Protein AF-A0A3M4UDU0-F1 (afdb_monomer_lite)

InterPro domains:
  IPR036866 Ribonuclease Z/Hydroxyacylglutathione hydrolase-like [G3DSA:3.60.15.10] (1-93)

Foldseek 3Di:
DVVVVPDDDDDDQPAWDDDPQKIKGKFAFFLDDPVLCVDVVSVVVRDGWIKIWIDHPPDFIETERTNHDDDPRVVVCCVVRVGPYYHDPPDDD

Sequence (93 aa):
MIRSQGFKNVRVLTDEAEFGGVKITKTGGQHGTDEMYAVPALAKPLGEAMGVVFQAPGYKTLYLAGDTVWRKEVDQTIEKYHPEVIVLNAGKQ

Radius of gyration: 15.09 Å; chains: 1; bounding box: 33×33×37 Å

pLDDT: mean 96.34, std 6.03, range [52.28, 98.94]

Structure (mmCIF, N/CA/C/O backbone):
data_AF-A0A3M4UDU0-F1
#
_entry.id   AF-A0A3M4UDU0-F1
#
loop_
_atom_site.group_PDB
_atom_site.id
_atom_site.type_symbol
_atom_site.label_atom_id
_atom_site.label_alt_id
_atom_site.label_comp_id
_atom_site.label_asym_id
_atom_site.label_entity_id
_atom_site.label_seq_id
_atom_site.pdbx_PDB_ins_code
_atom_site.Cartn_x
_atom_site.Cartn_y
_atom_site.Cartn_z
_atom_site.occupancy
_atom_site.B_iso_or_equiv
_atom_site.auth_seq_id
_atom_site.auth_comp_id
_atom_site.auth_asym_id
_atom_site.auth_atom_id
_atom_site.pdbx_PDB_model_num
ATOM 1 N N . MET A 1 1 ? -3.302 13.873 -13.177 1.00 80.94 1 MET A N 1
ATOM 2 C CA . MET A 1 1 ? -4.140 13.014 -14.042 1.00 80.94 1 MET A CA 1
ATOM 3 C C . MET A 1 1 ? -5.575 12.856 -13.528 1.00 80.94 1 MET A C 1
ATOM 5 O O . MET A 1 1 ? -6.480 13.167 -14.279 1.00 80.94 1 MET A O 1
ATOM 9 N N . ILE A 1 2 ? -5.829 12.460 -12.272 1.00 96.00 2 ILE A N 1
ATOM 10 C CA . ILE A 1 2 ? -7.220 12.248 -11.799 1.00 96.00 2 ILE A CA 1
ATOM 11 C C . ILE A 1 2 ? -8.046 13.548 -11.702 1.00 96.00 2 ILE A C 1
ATOM 13 O O . ILE A 1 2 ? -9.151 13.620 -12.223 1.00 96.00 2 ILE A O 1
ATOM 17 N N . ARG A 1 3 ? -7.514 14.628 -11.109 1.00 96.38 3 ARG A N 1
ATOM 18 C CA . ARG A 1 3 ? -8.258 15.906 -10.979 1.00 96.38 3 ARG A CA 1
ATOM 19 C C . ARG A 1 3 ? -8.650 16.532 -12.323 1.00 96.38 3 ARG A C 1
ATOM 21 O O . ARG A 1 3 ? -9.731 17.096 -12.443 1.00 96.38 3 ARG A O 1
ATOM 28 N N . SER A 1 4 ? -7.796 16.412 -13.341 1.00 97.19 4 SER A N 1
ATOM 29 C CA . SER A 1 4 ? -8.061 16.953 -14.682 1.00 97.19 4 SER A CA 1
ATOM 30 C C . SER A 1 4 ? -9.185 16.219 -15.419 1.00 97.19 4 SER A C 1
ATOM 32 O O . SER A 1 4 ? -9.674 16.727 -16.417 1.00 97.19 4 SER A O 1
ATOM 34 N N . GLN A 1 5 ? -9.614 15.053 -14.928 1.00 97.62 5 GLN A N 1
ATOM 35 C CA . GLN A 1 5 ? -10.743 14.290 -15.471 1.00 97.62 5 GLN A CA 1
ATOM 36 C C . GLN A 1 5 ? -12.093 14.681 -14.832 1.00 97.62 5 GLN A C 1
ATOM 38 O O . GLN A 1 5 ? -13.094 14.013 -15.060 1.00 97.62 5 GLN A O 1
ATOM 43 N N . GLY A 1 6 ? -12.146 15.747 -14.020 1.00 97.69 6 GLY A N 1
ATOM 44 C C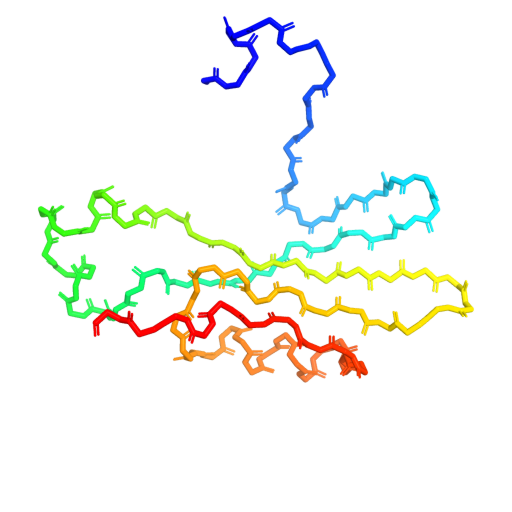A . GLY A 1 6 ? -13.388 16.277 -13.435 1.00 97.69 6 GLY A CA 1
ATOM 45 C C . GLY A 1 6 ? -13.676 15.841 -11.992 1.00 97.69 6 GLY A C 1
ATOM 46 O O . GLY A 1 6 ? -14.625 16.341 -11.383 1.00 97.69 6 GLY A O 1
ATOM 47 N N . PHE A 1 7 ? -12.848 14.971 -11.402 1.00 98.06 7 PHE A N 1
ATOM 48 C CA . PHE A 1 7 ? -12.962 14.586 -9.992 1.00 98.06 7 PHE A CA 1
ATOM 49 C C . PHE A 1 7 ? -12.629 15.763 -9.068 1.00 98.06 7 PHE A C 1
ATOM 51 O O . PHE A 1 7 ? -11.503 16.268 -9.052 1.00 98.06 7 PHE A O 1
ATOM 58 N N . LYS A 1 8 ? -13.607 16.175 -8.255 1.00 96.56 8 LYS A N 1
ATOM 59 C CA . LYS A 1 8 ? -13.490 17.358 -7.384 1.00 96.56 8 LYS A CA 1
ATOM 60 C C . LYS A 1 8 ? -12.917 17.045 -5.999 1.00 96.56 8 LYS A C 1
ATOM 62 O O . LYS A 1 8 ? -12.160 17.844 -5.457 1.00 96.56 8 LYS A O 1
ATOM 67 N N . ASN A 1 9 ? -13.225 15.874 -5.442 1.00 95.81 9 ASN A N 1
ATOM 68 C CA . ASN A 1 9 ? -12.764 15.453 -4.117 1.00 95.81 9 ASN A CA 1
ATOM 69 C C . ASN A 1 9 ? -11.721 14.336 -4.240 1.00 95.81 9 ASN A C 1
ATOM 71 O O . ASN A 1 9 ? -12.023 13.160 -4.080 1.00 95.81 9 ASN A O 1
ATOM 75 N N . VAL A 1 10 ? -10.492 14.722 -4.582 1.00 96.06 10 VAL A N 1
ATOM 76 C CA . VAL A 1 10 ? -9.339 13.815 -4.654 1.00 96.06 10 VAL A CA 1
ATOM 77 C C . VAL A 1 10 ? -8.435 14.101 -3.464 1.00 96.06 10 VAL A C 1
ATOM 79 O O . VAL A 1 10 ? -8.146 15.266 -3.179 1.00 96.06 10 VAL A O 1
ATOM 82 N N . ARG A 1 11 ? -7.963 13.054 -2.791 1.00 95.06 11 ARG A N 1
ATOM 83 C CA . ARG A 1 11 ? -7.002 13.145 -1.688 1.00 95.06 11 ARG A CA 1
ATOM 84 C C . ARG A 1 11 ? -5.847 12.200 -1.985 1.00 95.06 11 ARG A C 1
ATOM 86 O O . ARG A 1 11 ? -6.077 11.080 -2.427 1.00 95.06 11 ARG A O 1
ATOM 93 N N . VAL A 1 12 ? -4.624 12.679 -1.799 1.00 95.25 12 VAL A N 1
ATOM 94 C CA . VAL A 1 12 ? -3.431 11.837 -1.923 1.00 95.25 12 VAL A CA 1
ATOM 95 C C . VAL A 1 12 ? -3.247 11.129 -0.590 1.00 95.25 12 VAL A C 1
ATOM 97 O O . VAL A 1 12 ? -3.213 11.790 0.444 1.00 95.25 12 VAL A O 1
ATOM 100 N N . LEU A 1 13 ? -3.147 9.804 -0.616 1.00 96.75 13 LEU A N 1
ATOM 101 C CA . LEU A 1 13 ? -2.752 9.023 0.549 1.00 96.75 13 LEU A CA 1
ATOM 102 C C . LEU A 1 13 ? -1.220 9.050 0.636 1.00 96.75 13 LEU A C 1
ATOM 104 O O . LEU A 1 13 ? -0.553 8.377 -0.151 1.00 96.75 13 LEU A O 1
ATOM 108 N N . THR A 1 14 ? -0.666 9.873 1.530 1.00 93.88 14 THR A N 1
ATOM 109 C CA . THR A 1 14 ? 0.789 9.949 1.744 1.00 93.88 14 THR A CA 1
ATOM 110 C C . THR A 1 14 ? 1.255 8.820 2.655 1.00 93.88 14 THR A C 1
ATOM 112 O O . THR A 1 14 ? 2.009 7.968 2.200 1.00 93.88 14 THR A O 1
ATOM 115 N N . ASP A 1 15 ? 0.712 8.760 3.872 1.00 95.62 15 ASP A N 1
ATOM 116 C CA . ASP A 1 15 ? 1.024 7.737 4.877 1.00 95.62 15 ASP A CA 1
ATOM 117 C C . ASP A 1 15 ? -0.266 7.115 5.412 1.00 95.62 15 ASP A C 1
ATOM 119 O O . ASP A 1 15 ? -0.507 5.917 5.277 1.00 95.62 15 ASP A O 1
ATOM 123 N N . GLU A 1 16 ? -1.149 7.949 5.958 1.00 97.25 16 GLU A N 1
ATOM 124 C CA . GLU A 1 16 ? -2.438 7.535 6.493 1.00 97.25 16 GLU A CA 1
ATOM 125 C C . GLU A 1 16 ? -3.548 8.531 6.157 1.00 97.25 16 GLU A C 1
ATOM 127 O O . GLU A 1 16 ? -3.310 9.708 5.882 1.00 97.25 16 GLU A O 1
ATOM 132 N N . ALA A 1 17 ? -4.780 8.038 6.164 1.00 97.88 17 ALA A N 1
ATOM 133 C CA . ALA A 1 17 ? -5.987 8.832 6.044 1.00 97.88 17 ALA A CA 1
ATOM 134 C C . ALA A 1 17 ? -7.104 8.212 6.886 1.00 97.88 17 ALA A C 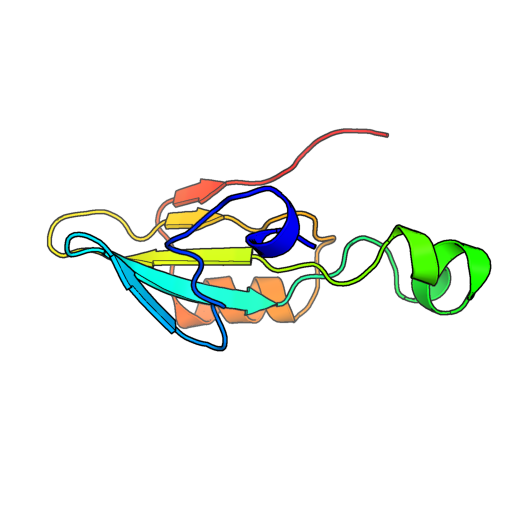1
ATOM 136 O O . ALA A 1 17 ? -7.076 7.028 7.220 1.00 97.88 17 ALA A O 1
ATOM 137 N N . GLU A 1 18 ? -8.115 9.016 7.182 1.00 97.56 18 GLU A N 1
ATOM 138 C CA . GLU A 1 18 ? -9.387 8.554 7.722 1.00 97.56 18 GLU A CA 1
ATOM 139 C C . GLU A 1 18 ? -10.482 8.783 6.675 1.00 97.56 18 GLU A C 1
ATOM 141 O O . GLU A 1 18 ? -10.492 9.801 5.966 1.00 97.56 18 GLU A O 1
ATOM 146 N N . PHE A 1 19 ? -11.376 7.803 6.546 1.00 97.06 19 PHE A N 1
ATOM 147 C CA . PHE A 1 19 ? -12.563 7.917 5.713 1.00 97.06 19 PHE A CA 1
ATOM 148 C C . PHE A 1 19 ? -13.733 7.113 6.292 1.00 97.06 19 PHE A C 1
ATOM 150 O O . PHE A 1 19 ? -13.725 5.883 6.270 1.00 97.06 19 PHE A O 1
ATOM 157 N N . GLY A 1 20 ? -14.764 7.807 6.777 1.00 96.19 20 GLY A N 1
ATOM 158 C CA . GLY A 1 20 ? -15.997 7.176 7.259 1.00 96.19 20 GLY A CA 1
ATOM 159 C C . GLY A 1 20 ? -15.811 6.299 8.503 1.00 96.19 20 GLY A C 1
ATOM 160 O O . GLY A 1 20 ? -16.481 5.280 8.632 1.00 96.19 20 GLY A O 1
ATOM 161 N N . GLY A 1 21 ? -14.890 6.662 9.395 1.00 97.62 21 GLY A N 1
ATOM 162 C CA . GLY A 1 21 ? -14.519 5.898 10.587 1.00 97.62 21 GLY A CA 1
ATOM 163 C C . GLY A 1 21 ? -13.479 4.802 10.337 1.00 97.62 21 GLY A C 1
ATOM 164 O O . GLY A 1 21 ? -13.151 4.061 11.264 1.00 97.62 21 GLY A O 1
ATOM 165 N N . VAL A 1 22 ? -12.951 4.691 9.114 1.00 98.44 22 VAL A N 1
ATOM 166 C CA . VAL A 1 22 ? -11.928 3.705 8.745 1.00 98.44 22 VAL A CA 1
ATOM 167 C C . VAL A 1 22 ? -10.575 4.392 8.627 1.00 98.44 22 VAL A C 1
ATOM 169 O O . VAL A 1 22 ? -10.408 5.321 7.833 1.00 98.44 22 VAL A O 1
ATOM 172 N N . LYS A 1 23 ? -9.592 3.910 9.389 1.00 98.62 23 LYS A N 1
ATOM 173 C CA . LYS A 1 23 ? -8.189 4.268 9.199 1.00 98.62 23 LYS A CA 1
ATOM 174 C C . LYS A 1 23 ? -7.640 3.490 8.007 1.00 98.62 23 LYS A C 1
ATOM 176 O O . LYS A 1 23 ? -7.741 2.266 7.955 1.00 98.62 23 LYS A O 1
ATOM 181 N N . ILE A 1 24 ? -7.055 4.218 7.067 1.00 98.75 24 ILE A N 1
ATOM 182 C CA . ILE A 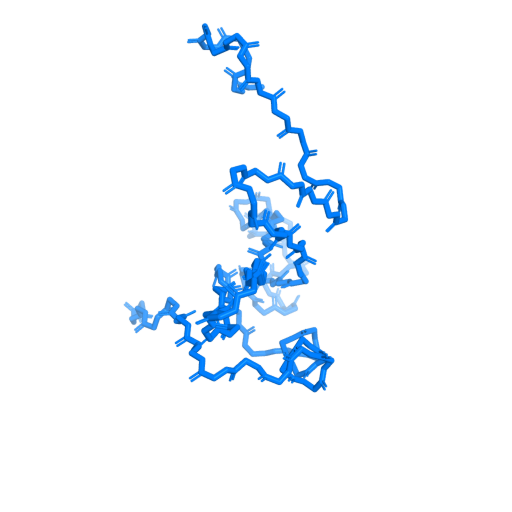1 24 ? -6.460 3.714 5.834 1.00 98.75 24 ILE A CA 1
ATOM 183 C C . ILE A 1 24 ? -4.971 4.038 5.896 1.00 98.75 24 ILE A C 1
ATOM 185 O O . ILE A 1 24 ? -4.608 5.208 6.000 1.00 98.75 24 ILE A O 1
ATOM 189 N N . THR A 1 25 ? -4.103 3.034 5.837 1.00 98.75 25 THR A N 1
ATOM 190 C CA . THR A 1 25 ? -2.648 3.226 5.884 1.00 98.75 25 THR A CA 1
ATOM 191 C C . THR A 1 25 ? -1.995 2.681 4.625 1.00 98.75 25 THR A C 1
ATOM 193 O O . THR A 1 25 ? -2.209 1.524 4.268 1.00 98.75 25 THR A O 1
ATOM 196 N N . LYS A 1 26 ? -1.199 3.517 3.953 1.00 98.56 26 LYS A N 1
ATOM 197 C CA . LYS A 1 26 ? -0.386 3.125 2.802 1.00 98.56 26 LYS A CA 1
ATOM 198 C C . LYS A 1 26 ? 0.696 2.151 3.246 1.00 98.56 26 LYS A C 1
ATOM 200 O O . LYS A 1 26 ? 1.330 2.346 4.283 1.00 98.56 26 LYS A O 1
ATOM 205 N N . THR A 1 27 ? 0.940 1.134 2.434 1.00 98.44 27 THR A N 1
ATOM 206 C CA . THR A 1 27 ? 2.051 0.201 2.624 1.00 98.44 27 THR A CA 1
ATOM 207 C C . THR A 1 27 ? 2.916 0.155 1.379 1.00 98.44 27 THR A C 1
ATOM 209 O O . THR A 1 27 ? 2.508 0.594 0.301 1.00 98.44 27 THR A O 1
ATOM 212 N N . GLY A 1 28 ? 4.115 -0.393 1.527 1.00 96.81 28 GLY A N 1
ATOM 213 C CA . GLY A 1 28 ? 4.994 -0.646 0.397 1.00 96.81 28 GLY A CA 1
ATOM 214 C C . GLY A 1 28 ? 4.448 -1.707 -0.567 1.00 96.81 28 GLY A C 1
ATOM 215 O O . GLY A 1 28 ? 3.455 -2.382 -0.276 1.00 96.81 28 GLY A O 1
ATOM 216 N N . GLY A 1 29 ? 5.103 -1.816 -1.719 1.00 96.19 29 GLY A N 1
ATOM 217 C CA . GLY A 1 29 ? 4.830 -2.766 -2.790 1.00 96.19 29 GLY A CA 1
ATOM 218 C C . GLY A 1 29 ? 5.739 -2.523 -4.000 1.00 96.19 29 GLY A C 1
ATOM 219 O O . GLY A 1 29 ? 6.235 -1.415 -4.200 1.00 96.19 29 GLY A O 1
ATOM 220 N N . GLN A 1 30 ? 5.975 -3.559 -4.805 1.00 97.31 30 GLN A N 1
ATOM 221 C CA . GLN A 1 30 ? 6.696 -3.444 -6.076 1.00 97.31 30 GLN A CA 1
ATOM 222 C C . GLN A 1 30 ? 6.080 -4.350 -7.132 1.00 97.31 30 GLN A C 1
ATOM 224 O O . GLN A 1 30 ? 6.034 -5.573 -6.970 1.00 97.31 30 GLN A O 1
ATOM 229 N N . HIS A 1 31 ? 5.657 -3.748 -8.240 1.00 96.38 31 HIS A N 1
ATOM 230 C CA . HIS A 1 31 ? 4.997 -4.444 -9.335 1.00 96.38 31 HIS A CA 1
ATOM 231 C C . HIS A 1 31 ? 6.022 -5.122 -10.256 1.00 96.38 31 HIS A C 1
ATOM 233 O O . HIS A 1 31 ? 6.141 -4.787 -11.424 1.00 96.38 31 HIS A O 1
ATOM 239 N N . GLY A 1 32 ? 6.829 -6.041 -9.727 1.00 95.31 32 GLY A N 1
ATOM 240 C CA . GLY A 1 32 ? 7.863 -6.748 -10.487 1.00 95.31 32 GLY A CA 1
ATOM 241 C C . GLY A 1 32 ? 9.125 -7.005 -9.675 1.00 95.31 32 GLY A C 1
ATOM 242 O O . GLY A 1 32 ? 9.251 -6.565 -8.532 1.00 95.31 32 GLY A O 1
ATOM 243 N N . THR A 1 33 ? 10.068 -7.736 -10.261 1.00 96.31 33 THR A N 1
ATOM 244 C CA . THR A 1 33 ? 11.344 -8.046 -9.604 1.00 96.31 33 THR A CA 1
ATOM 245 C C . THR A 1 33 ? 12.343 -6.899 -9.745 1.00 96.31 33 THR A C 1
ATOM 247 O O . THR A 1 33 ? 12.187 -6.024 -10.602 1.00 96.31 33 THR A O 1
ATOM 250 N N . ASP A 1 34 ? 13.396 -6.911 -8.932 1.00 97.12 34 ASP A N 1
ATOM 251 C CA . ASP A 1 34 ? 14.446 -5.890 -8.984 1.00 97.12 34 ASP A CA 1
ATOM 252 C C . ASP A 1 34 ? 15.152 -5.876 -10.353 1.00 97.12 34 ASP A C 1
ATOM 254 O O . ASP A 1 34 ? 15.488 -4.812 -10.872 1.00 97.12 34 ASP A O 1
ATOM 258 N N . GLU A 1 35 ? 15.289 -7.035 -11.006 1.00 98.00 35 GLU A N 1
ATOM 259 C CA . GLU A 1 35 ? 15.845 -7.150 -12.360 1.00 98.00 35 GLU A CA 1
ATOM 260 C C . GLU A 1 35 ? 14.960 -6.465 -13.406 1.00 98.00 35 GLU A C 1
ATOM 262 O O . GLU A 1 35 ? 15.470 -5.838 -14.336 1.00 98.00 35 GLU A O 1
ATOM 267 N N . MET A 1 36 ? 13.633 -6.545 -13.252 1.00 97.25 36 MET A N 1
ATOM 268 C CA . MET A 1 36 ? 12.707 -5.831 -14.133 1.00 97.25 36 MET A CA 1
ATOM 269 C C . MET A 1 36 ? 12.847 -4.316 -13.944 1.00 97.25 36 MET A C 1
ATOM 271 O O . MET A 1 36 ? 12.903 -3.581 -14.928 1.00 97.25 36 MET A O 1
ATOM 275 N N . TYR A 1 37 ? 12.971 -3.841 -12.700 1.00 97.50 37 TYR A N 1
ATOM 276 C CA . TYR A 1 37 ? 13.180 -2.415 -12.416 1.00 97.50 37 TYR A CA 1
ATOM 277 C C . TYR A 1 37 ? 14.570 -1.908 -12.835 1.00 97.50 37 TYR A C 1
ATOM 279 O O . TYR A 1 37 ? 14.721 -0.723 -13.135 1.00 97.50 37 TYR A O 1
ATOM 287 N N . ALA A 1 38 ? 15.571 -2.786 -12.938 1.00 98.19 38 ALA A N 1
ATOM 288 C CA . ALA A 1 38 ? 16.891 -2.439 -13.467 1.00 98.19 38 ALA A CA 1
ATOM 289 C C . ALA A 1 38 ? 16.879 -2.129 -14.979 1.00 98.19 38 ALA A C 1
ATOM 291 O O . ALA A 1 38 ? 17.805 -1.492 -15.483 1.00 98.19 38 ALA A O 1
ATOM 292 N N . VAL A 1 39 ? 15.836 -2.541 -15.712 1.00 98.31 39 VAL A N 1
ATOM 293 C CA . VAL A 1 39 ? 15.660 -2.252 -17.142 1.00 98.31 39 VAL A CA 1
ATOM 294 C C . VAL A 1 39 ? 14.703 -1.063 -17.312 1.00 98.31 39 VAL A C 1
ATOM 296 O O . VAL A 1 39 ? 13.498 -1.228 -17.123 1.00 98.31 39 VAL A O 1
ATOM 299 N N . PRO A 1 40 ? 15.157 0.130 -17.754 1.00 97.44 40 PRO A N 1
ATOM 300 C CA . PRO A 1 40 ? 14.306 1.329 -17.796 1.00 97.44 40 PRO A CA 1
ATOM 301 C C . PRO A 1 40 ? 13.029 1.182 -18.636 1.00 97.44 40 PRO A C 1
ATOM 303 O O . PRO A 1 40 ? 11.986 1.747 -18.305 1.00 97.44 40 PRO A O 1
ATOM 306 N N . ALA A 1 41 ? 13.102 0.405 -19.722 1.00 97.88 41 ALA A N 1
ATOM 307 C CA . ALA A 1 41 ? 11.958 0.124 -20.586 1.00 97.88 41 ALA A CA 1
ATOM 308 C C . ALA A 1 41 ? 10.869 -0.711 -19.887 1.00 97.88 41 ALA A C 1
ATOM 310 O O . ALA A 1 41 ? 9.697 -0.563 -20.225 1.00 97.88 41 ALA A O 1
ATOM 311 N N . LEU A 1 42 ? 11.248 -1.547 -18.914 1.00 97.31 42 LEU A N 1
ATOM 312 C CA . LEU A 1 42 ? 10.326 -2.318 -18.082 1.00 97.31 42 LEU A CA 1
ATOM 313 C C . LEU A 1 42 ? 9.902 -1.517 -16.845 1.00 97.31 42 LEU A C 1
ATOM 315 O O . LEU A 1 42 ? 8.719 -1.466 -16.543 1.00 97.31 42 LEU A O 1
ATOM 319 N N . ALA A 1 43 ? 10.815 -0.807 -16.180 1.00 97.38 43 ALA A N 1
ATOM 320 C CA . ALA A 1 43 ? 10.505 -0.038 -14.972 1.00 97.38 43 ALA A CA 1
ATOM 321 C C . ALA A 1 43 ? 9.421 1.036 -15.193 1.00 97.38 43 ALA A C 1
ATOM 323 O O . ALA A 1 43 ? 8.549 1.237 -14.348 1.00 97.38 43 ALA A O 1
ATOM 324 N N . LYS A 1 44 ? 9.447 1.716 -16.349 1.00 96.50 44 LYS A N 1
ATOM 325 C CA . LYS A 1 44 ? 8.501 2.796 -16.671 1.00 96.50 44 LYS A CA 1
ATOM 326 C C . LYS A 1 44 ? 7.026 2.352 -16.639 1.00 96.50 44 LYS A C 1
ATOM 328 O O . LYS A 1 44 ? 6.245 3.052 -15.998 1.00 96.50 44 LYS A O 1
ATOM 333 N N . PRO A 1 45 ? 6.607 1.274 -17.333 1.00 96.12 45 PRO A N 1
ATOM 334 C CA . PRO A 1 45 ? 5.227 0.796 -17.259 1.00 96.12 45 PRO A CA 1
ATOM 335 C C . PRO A 1 45 ? 4.864 0.114 -15.932 1.00 96.12 45 PRO A C 1
ATOM 337 O O . PRO A 1 45 ? 3.691 0.154 -15.577 1.00 96.12 45 PRO A O 1
ATOM 340 N N . LEU A 1 46 ? 5.817 -0.477 -15.198 1.00 96.50 46 LEU A N 1
ATOM 341 C CA . LEU A 1 46 ? 5.537 -1.086 -13.886 1.00 96.50 46 LEU A CA 1
ATOM 342 C C . LEU A 1 46 ? 5.213 -0.032 -12.818 1.00 96.50 46 LEU A C 1
ATOM 344 O O . LEU A 1 46 ? 4.339 -0.246 -11.983 1.00 96.50 46 LEU A O 1
ATOM 348 N N . GLY A 1 47 ? 5.880 1.125 -12.884 1.00 95.75 47 GLY A N 1
ATOM 349 C CA . GLY A 1 47 ? 5.557 2.294 -12.070 1.00 95.75 47 GLY A CA 1
ATOM 350 C C . GLY A 1 47 ? 5.729 2.079 -10.564 1.00 95.75 47 GLY A C 1
ATOM 351 O O . GLY A 1 47 ? 6.475 1.212 -10.112 1.00 95.75 47 GLY A O 1
ATOM 352 N N . GLU A 1 48 ? 5.054 2.915 -9.778 1.00 94.75 48 GLU A N 1
ATOM 353 C CA . GLU A 1 48 ? 4.966 2.756 -8.327 1.00 94.75 48 GLU A CA 1
ATOM 354 C C . GLU A 1 48 ? 3.723 1.941 -7.967 1.00 94.75 48 GLU A C 1
ATOM 356 O O . GLU A 1 48 ? 2.633 2.194 -8.486 1.00 94.75 48 GLU A O 1
ATOM 361 N N . ALA A 1 49 ? 3.877 1.012 -7.027 1.00 94.81 49 ALA A N 1
ATOM 362 C CA . ALA A 1 49 ? 2.784 0.237 -6.460 1.00 94.81 49 ALA A CA 1
ATOM 363 C C . ALA A 1 49 ? 2.722 0.437 -4.944 1.00 94.81 49 ALA A C 1
ATOM 365 O O . ALA A 1 49 ? 3.724 0.717 -4.289 1.00 94.81 49 ALA A O 1
ATOM 366 N N . MET A 1 50 ? 1.525 0.304 -4.381 1.00 97.56 50 MET A N 1
ATOM 367 C CA . MET A 1 50 ? 1.310 0.343 -2.938 1.00 97.56 50 MET A CA 1
ATOM 368 C C . MET A 1 50 ? 0.253 -0.679 -2.545 1.00 97.56 50 MET A C 1
ATOM 370 O O . MET A 1 50 ? -0.675 -0.949 -3.313 1.00 97.56 50 MET A O 1
ATOM 374 N N . GLY A 1 51 ? 0.371 -1.181 -1.323 1.00 98.31 51 GLY A N 1
ATOM 375 C CA . GLY A 1 51 ? -0.729 -1.831 -0.626 1.00 98.31 51 GLY A CA 1
ATOM 376 C C . GLY A 1 51 ? -1.438 -0.865 0.324 1.00 98.31 51 GLY A C 1
ATOM 377 O O . GLY A 1 51 ? -1.061 0.306 0.466 1.00 98.31 51 GLY A O 1
ATOM 378 N N . VAL A 1 52 ? -2.491 -1.357 0.972 1.00 98.75 52 VAL A N 1
ATOM 379 C CA . VAL A 1 52 ? -3.302 -0.589 1.917 1.00 98.75 52 VAL A CA 1
ATOM 380 C C . VAL A 1 52 ? -3.762 -1.473 3.072 1.00 98.75 52 VAL A C 1
ATOM 382 O O . VAL A 1 52 ? -4.320 -2.549 2.858 1.00 98.75 52 VAL A O 1
ATOM 385 N N . VAL A 1 53 ? -3.585 -0.990 4.299 1.00 98.88 53 VAL A N 1
ATOM 386 C CA . VAL A 1 53 ? -4.183 -1.577 5.503 1.00 98.88 53 VAL A CA 1
ATOM 387 C C . VAL A 1 53 ? -5.407 -0.767 5.915 1.00 98.88 53 VAL A C 1
ATOM 389 O O . VAL A 1 53 ? -5.361 0.464 5.955 1.00 98.88 53 VAL A O 1
ATOM 392 N N . PHE A 1 54 ? -6.492 -1.465 6.241 1.00 98.88 54 PHE A N 1
ATOM 393 C CA . PHE A 1 54 ? -7.750 -0.903 6.718 1.00 98.88 54 PHE A CA 1
ATOM 394 C C . PHE A 1 54 ? -7.999 -1.343 8.160 1.00 98.88 54 PHE A C 1
ATOM 396 O O . PHE A 1 54 ? -7.955 -2.538 8.464 1.00 98.88 54 PHE A O 1
ATOM 403 N N . GLN A 1 55 ? -8.287 -0.381 9.037 1.00 98.81 55 GLN A N 1
ATOM 404 C CA . GLN A 1 55 ? -8.589 -0.625 10.448 1.00 98.81 55 GLN A CA 1
ATOM 405 C C . GLN A 1 55 ? -9.814 0.182 10.877 1.00 98.81 55 GLN A C 1
ATOM 407 O O . GLN A 1 55 ? -9.911 1.377 10.595 1.00 98.81 55 GLN A O 1
ATOM 412 N N . ALA A 1 56 ? -10.735 -0.459 11.593 1.00 98.50 56 ALA A N 1
ATOM 413 C CA . ALA A 1 56 ? -11.893 0.195 12.193 1.00 98.50 56 ALA A CA 1
ATOM 414 C C . ALA A 1 56 ? -12.291 -0.517 13.500 1.00 98.50 56 ALA A C 1
ATOM 416 O O . ALA A 1 56 ? -12.149 -1.740 13.588 1.00 98.50 56 ALA A O 1
ATOM 417 N N . PRO A 1 57 ? -12.806 0.201 14.516 1.00 97.69 57 PRO A N 1
ATOM 418 C CA . PRO A 1 57 ? -13.238 -0.416 15.769 1.00 97.69 57 PRO A CA 1
ATOM 419 C C . PRO A 1 57 ? -14.315 -1.487 15.549 1.00 97.69 57 PRO A C 1
ATOM 421 O O . PRO A 1 57 ? -15.316 -1.235 14.885 1.00 97.69 57 PRO A O 1
ATOM 424 N N . GLY A 1 58 ? -14.125 -2.675 16.130 1.00 97.94 58 GLY A N 1
ATOM 425 C CA . GLY A 1 58 ? -15.077 -3.789 16.028 1.00 97.94 58 GLY A CA 1
ATOM 426 C C . GLY A 1 58 ? -14.994 -4.609 14.733 1.00 97.94 58 GLY A C 1
ATOM 427 O O . GLY A 1 58 ? -15.767 -5.551 14.575 1.00 97.94 58 GLY A O 1
ATOM 428 N N . TYR A 1 59 ? -14.057 -4.295 13.834 1.00 98.12 59 TYR A N 1
ATOM 429 C CA . TYR A 1 59 ? -13.822 -5.034 12.593 1.00 98.12 59 TYR A CA 1
ATOM 430 C C . TYR A 1 59 ? -12.425 -5.656 12.578 1.00 98.12 59 TYR A C 1
ATOM 432 O O . TYR A 1 59 ? -11.508 -5.175 13.240 1.00 98.12 59 TYR A O 1
ATOM 440 N N . LYS A 1 60 ? -12.267 -6.719 11.785 1.00 98.62 60 LYS A N 1
ATOM 441 C CA . LYS A 1 60 ? -10.958 -7.311 11.486 1.00 98.62 60 LYS A CA 1
ATOM 442 C C . LYS A 1 60 ? -10.081 -6.308 10.734 1.00 98.62 60 LYS A C 1
ATOM 444 O O . LYS A 1 60 ? -10.585 -5.587 9.869 1.00 98.62 60 LYS A O 1
ATOM 449 N N . THR A 1 61 ? -8.781 -6.318 11.004 1.00 98.88 61 THR A N 1
ATOM 450 C CA . THR A 1 61 ? -7.793 -5.604 10.192 1.00 98.88 61 THR A CA 1
ATOM 451 C C . THR A 1 61 ? -7.659 -6.304 8.842 1.00 98.88 61 THR A C 1
ATOM 453 O O . THR A 1 61 ? -7.408 -7.511 8.768 1.00 98.88 61 THR A O 1
ATOM 456 N N . LEU A 1 62 ? -7.833 -5.543 7.760 1.00 98.94 62 LEU A N 1
ATOM 457 C CA . LEU A 1 62 ? -7.677 -6.036 6.393 1.00 98.94 62 LEU A CA 1
ATOM 458 C C . LEU A 1 62 ? -6.418 -5.448 5.769 1.00 98.94 62 LEU A C 1
ATOM 460 O O . LEU A 1 62 ? -6.227 -4.234 5.787 1.00 98.94 62 LEU A O 1
ATOM 464 N N . TYR A 1 63 ? -5.604 -6.298 5.154 1.00 98.88 63 TYR A N 1
ATOM 465 C CA . TYR A 1 63 ? -4.482 -5.887 4.322 1.00 98.88 63 TYR A CA 1
ATOM 466 C C . TYR A 1 63 ? -4.751 -6.226 2.853 1.00 98.88 63 TYR A C 1
ATOM 468 O O . TYR A 1 63 ? -4.862 -7.392 2.480 1.00 98.88 63 TYR A O 1
ATOM 476 N N . LEU A 1 64 ? -4.848 -5.201 2.009 1.00 98.75 64 LEU A N 1
ATOM 477 C CA . LEU A 1 64 ? -4.793 -5.328 0.558 1.00 98.75 64 LEU A CA 1
ATOM 478 C C . LEU A 1 64 ? -3.336 -5.160 0.121 1.00 98.75 64 LEU A C 1
ATOM 480 O O . LEU A 1 64 ? -2.813 -4.048 0.173 1.00 98.75 64 LEU A O 1
ATOM 484 N N . ALA A 1 65 ? -2.690 -6.237 -0.326 1.00 98.38 65 ALA A N 1
ATOM 485 C CA . ALA A 1 65 ? -1.275 -6.190 -0.703 1.00 98.38 65 ALA A CA 1
ATOM 486 C C . ALA A 1 65 ? -1.001 -5.298 -1.925 1.00 98.38 65 ALA A C 1
ATOM 488 O O . ALA A 1 65 ? 0.073 -4.711 -2.033 1.00 98.38 65 ALA A O 1
ATOM 489 N N . GLY A 1 66 ? -1.994 -5.163 -2.808 1.00 97.19 66 GLY A N 1
ATOM 490 C CA . GLY A 1 66 ? -1.856 -4.460 -4.077 1.00 97.19 66 GLY A CA 1
ATOM 491 C C . GLY A 1 66 ? -1.042 -5.260 -5.093 1.00 97.19 66 GLY A C 1
ATOM 492 O O . GLY A 1 66 ? -0.799 -6.458 -4.932 1.00 97.19 66 GLY A O 1
ATOM 493 N N . ASP A 1 67 ? -0.627 -4.577 -6.154 1.00 96.69 67 ASP A N 1
ATOM 494 C CA . ASP A 1 67 ? 0.193 -5.144 -7.221 1.00 96.69 67 ASP A CA 1
ATOM 495 C C . ASP A 1 67 ? 1.651 -5.260 -6.768 1.00 96.69 67 ASP A C 1
ATOM 497 O O . ASP A 1 67 ? 2.496 -4.424 -7.085 1.00 96.69 67 ASP A O 1
ATOM 501 N N . THR A 1 68 ? 1.950 -6.303 -5.992 1.00 97.00 68 THR A N 1
ATOM 502 C CA . THR A 1 68 ? 3.297 -6.548 -5.474 1.00 97.00 68 THR A CA 1
ATOM 503 C C . THR A 1 68 ? 3.729 -8.003 -5.587 1.00 97.00 68 THR A C 1
ATOM 505 O O . THR A 1 68 ? 2.949 -8.922 -5.340 1.00 97.00 68 THR A O 1
ATOM 508 N N . VAL A 1 69 ? 5.011 -8.213 -5.894 1.00 96.50 69 VAL A N 1
ATOM 509 C CA . VAL A 1 69 ? 5.693 -9.480 -5.586 1.00 96.50 69 VAL A CA 1
ATOM 510 C C . VAL A 1 69 ? 5.968 -9.578 -4.081 1.00 96.50 69 VAL A C 1
ATOM 512 O O . VAL A 1 69 ? 5.905 -8.574 -3.362 1.00 96.50 69 VAL A O 1
ATOM 515 N N . TRP A 1 70 ? 6.290 -10.779 -3.590 1.00 96.88 70 TRP A N 1
ATOM 516 C CA . TRP A 1 70 ? 6.722 -10.940 -2.201 1.00 96.88 70 TRP A CA 1
ATOM 517 C C . TRP A 1 70 ? 8.055 -10.226 -1.974 1.00 96.88 70 TRP A C 1
ATOM 519 O O . TRP A 1 70 ? 9.029 -10.474 -2.684 1.00 96.88 70 TRP A O 1
ATOM 529 N N . ARG A 1 71 ? 8.101 -9.342 -0.976 1.00 94.81 71 ARG A N 1
ATOM 530 C CA . ARG A 1 71 ? 9.290 -8.566 -0.604 1.00 94.81 71 ARG A CA 1
ATOM 531 C C . ARG A 1 71 ? 9.203 -8.134 0.855 1.00 94.81 71 ARG A C 1
ATOM 533 O O . ARG A 1 71 ? 8.129 -8.167 1.447 1.00 94.81 71 ARG A O 1
ATOM 540 N N . LYS A 1 72 ? 10.313 -7.630 1.396 1.00 97.31 72 LYS A N 1
ATOM 541 C CA . LYS A 1 72 ? 10.439 -7.216 2.803 1.00 97.31 72 LYS A CA 1
ATOM 542 C C . LYS A 1 72 ? 9.313 -6.295 3.293 1.00 97.31 72 LYS A C 1
ATOM 544 O O . LYS A 1 72 ? 8.894 -6.400 4.435 1.00 97.31 72 LYS A O 1
ATOM 549 N N . GLU A 1 73 ? 8.815 -5.396 2.449 1.00 96.75 73 GLU A N 1
ATOM 550 C CA . GLU A 1 73 ? 7.726 -4.478 2.814 1.00 96.75 73 GLU A CA 1
ATOM 551 C C . GLU A 1 73 ? 6.390 -5.197 3.074 1.00 96.75 73 GLU A C 1
ATOM 553 O O . GLU A 1 73 ? 5.593 -4.730 3.889 1.00 96.75 73 GLU A O 1
ATOM 558 N N . VAL A 1 74 ? 6.154 -6.340 2.420 1.00 98.31 74 VAL A N 1
ATOM 559 C CA . VAL A 1 74 ? 4.995 -7.207 2.678 1.00 98.31 74 VAL A CA 1
ATOM 560 C C . VAL A 1 74 ? 5.144 -7.851 4.055 1.00 98.31 74 VAL A C 1
ATOM 562 O O . VAL A 1 74 ? 4.229 -7.741 4.869 1.00 98.31 74 VAL A O 1
ATOM 565 N N . ASP A 1 75 ? 6.317 -8.421 4.355 1.00 98.50 75 ASP A N 1
ATOM 566 C CA . ASP A 1 75 ? 6.617 -9.006 5.672 1.00 98.50 75 ASP A CA 1
ATOM 567 C C . ASP A 1 75 ? 6.449 -7.964 6.785 1.00 98.50 75 ASP A C 1
ATOM 569 O O . ASP A 1 75 ? 5.696 -8.171 7.733 1.00 98.50 75 ASP A O 1
ATOM 573 N N . GLN A 1 76 ? 7.053 -6.784 6.613 1.00 98.50 76 GLN A N 1
ATOM 574 C CA . GLN A 1 76 ? 6.946 -5.667 7.556 1.00 98.50 76 GLN A CA 1
ATOM 575 C C . GLN A 1 76 ? 5.500 -5.223 7.779 1.00 98.50 76 GLN A C 1
ATOM 577 O O . GLN A 1 76 ? 5.137 -4.824 8.884 1.00 98.50 76 GLN A O 1
ATOM 582 N N . THR A 1 77 ? 4.668 -5.270 6.739 1.00 98.62 77 THR A N 1
ATOM 583 C CA . THR A 1 77 ? 3.251 -4.926 6.857 1.00 98.62 77 THR A CA 1
ATOM 584 C C . THR A 1 77 ? 2.501 -5.980 7.668 1.00 98.62 77 THR A C 1
ATOM 586 O O . THR A 1 77 ? 1.750 -5.631 8.580 1.00 98.62 77 THR A O 1
ATOM 589 N N . ILE A 1 78 ? 2.724 -7.263 7.384 1.00 98.81 78 ILE A N 1
ATOM 590 C CA . ILE A 1 78 ? 2.090 -8.365 8.117 1.00 98.81 78 ILE A CA 1
ATOM 591 C C . ILE A 1 78 ? 2.523 -8.347 9.590 1.00 98.81 78 ILE A C 1
ATOM 593 O O . ILE A 1 78 ? 1.676 -8.462 10.475 1.00 98.81 78 ILE A O 1
ATOM 597 N N . GLU A 1 79 ? 3.812 -8.140 9.859 1.00 98.69 79 GLU A N 1
ATOM 598 C CA . GLU A 1 79 ? 4.366 -8.053 11.213 1.00 98.69 79 GLU A CA 1
ATOM 599 C C . GLU A 1 79 ? 3.856 -6.833 11.981 1.00 98.69 79 GLU A C 1
ATOM 601 O O . GLU A 1 79 ? 3.557 -6.935 13.164 1.00 98.69 79 GLU A O 1
ATOM 606 N N . LYS A 1 80 ? 3.743 -5.670 11.331 1.00 98.62 80 LYS A N 1
ATOM 607 C CA . LYS A 1 80 ? 3.328 -4.434 12.007 1.00 98.62 80 LYS A CA 1
ATOM 608 C C . LYS A 1 80 ? 1.834 -4.402 12.318 1.00 98.62 80 LYS A C 1
ATOM 610 O O . LYS A 1 80 ? 1.443 -3.864 13.353 1.00 98.62 80 LYS A O 1
ATOM 615 N N . TYR A 1 81 ? 1.004 -4.892 11.400 1.00 98.56 81 TYR A N 1
ATOM 616 C CA . TYR A 1 81 ? -0.449 -4.719 11.478 1.00 98.56 81 TYR A CA 1
ATOM 617 C C . TYR A 1 81 ? -1.203 -5.988 11.870 1.00 98.56 81 TYR A C 1
ATOM 619 O O . TYR A 1 81 ? -2.381 -5.881 12.197 1.00 98.56 81 TYR A O 1
ATOM 627 N N . HIS A 1 82 ? -0.550 -7.155 11.846 1.00 98.56 82 HIS A N 1
ATOM 628 C CA . HIS A 1 82 ? -1.145 -8.456 12.170 1.00 98.56 82 HIS A CA 1
ATOM 629 C C . HIS A 1 82 ? -2.548 -8.657 11.557 1.00 98.56 82 HIS A C 1
ATOM 631 O O . HIS A 1 82 ? -3.500 -8.936 12.288 1.00 98.56 82 HIS A O 1
ATOM 637 N N . PRO A 1 83 ? -2.711 -8.481 10.230 1.00 98.75 83 PRO A N 1
ATOM 638 C CA . PRO A 1 83 ? -4.026 -8.507 9.601 1.00 98.75 83 PRO A CA 1
ATOM 639 C C . PRO A 1 83 ? -4.681 -9.886 9.722 1.00 98.75 83 PRO A C 1
ATOM 641 O O . PRO A 1 83 ? -4.075 -10.904 9.383 1.00 98.75 83 PRO A O 1
ATOM 644 N N . GLU A 1 84 ? -5.950 -9.930 10.126 1.00 98.81 84 GLU A N 1
ATOM 645 C CA . GLU A 1 84 ? -6.725 -11.176 10.140 1.00 98.81 84 GLU A CA 1
ATOM 646 C C . GLU A 1 84 ? -7.289 -11.540 8.759 1.00 98.81 84 GLU A C 1
ATOM 648 O O . GLU A 1 84 ? -7.758 -12.662 8.554 1.00 98.81 84 GLU A O 1
ATOM 653 N N . VAL A 1 85 ? -7.283 -10.594 7.814 1.00 98.81 85 VAL A N 1
ATOM 654 C CA . VAL A 1 85 ? -7.686 -10.808 6.420 1.00 98.81 85 VAL A CA 1
ATOM 655 C C . VAL A 1 85 ? -6.635 -10.209 5.493 1.00 98.81 85 VAL A C 1
ATOM 657 O O . VAL A 1 85 ? -6.327 -9.024 5.590 1.00 98.81 85 VAL A O 1
ATOM 660 N N . ILE A 1 86 ? -6.122 -11.008 4.557 1.00 98.75 86 ILE A N 1
ATOM 661 C CA . ILE A 1 86 ? -5.184 -10.551 3.526 1.00 98.75 86 ILE A CA 1
ATOM 662 C C . ILE A 1 86 ? -5.793 -10.808 2.147 1.00 98.75 86 ILE A C 1
ATOM 664 O O . ILE A 1 86 ? -6.200 -11.930 1.842 1.00 98.75 86 ILE A O 1
ATOM 668 N N . VAL A 1 87 ? -5.850 -9.768 1.315 1.00 98.69 87 VAL A N 1
ATOM 669 C CA . VAL A 1 87 ? -6.302 -9.829 -0.079 1.00 98.69 87 VAL A CA 1
ATOM 670 C C . VAL A 1 87 ? -5.085 -9.725 -0.992 1.00 98.69 87 VAL A C 1
ATOM 672 O O . VAL A 1 87 ? -4.320 -8.762 -0.913 1.00 98.69 87 VAL A O 1
ATOM 675 N N . LEU A 1 88 ? -4.922 -10.725 -1.859 1.00 98.12 88 LEU A N 1
ATOM 676 C CA . LEU A 1 88 ? -3.786 -10.857 -2.768 1.00 98.12 88 LEU A CA 1
ATOM 677 C C . LEU A 1 88 ? -4.238 -10.786 -4.226 1.00 98.12 88 LEU A C 1
ATOM 679 O O . LEU A 1 88 ? -5.201 -11.449 -4.618 1.00 98.12 88 LEU A O 1
ATOM 683 N N . ASN A 1 89 ? -3.467 -10.076 -5.047 1.00 96.88 89 ASN A N 1
ATOM 684 C CA . ASN A 1 89 ? -3.583 -10.137 -6.500 1.00 96.88 89 ASN A CA 1
ATOM 685 C C . ASN A 1 89 ? -2.828 -11.377 -7.009 1.00 96.88 89 ASN A C 1
ATOM 687 O O . ASN A 1 89 ? -1.711 -11.293 -7.506 1.00 96.88 89 ASN A O 1
ATOM 691 N N . ALA A 1 90 ? -3.438 -12.555 -6.847 1.00 94.44 90 ALA A N 1
ATOM 692 C CA . ALA A 1 90 ? -2.842 -13.857 -7.175 1.00 94.44 90 ALA A CA 1
ATOM 693 C C . ALA A 1 90 ? -3.119 -14.308 -8.626 1.00 94.44 90 ALA A C 1
ATOM 695 O O . ALA A 1 90 ? -3.388 -15.483 -8.889 1.00 94.44 90 ALA A O 1
ATOM 696 N N . GLY A 1 91 ? -3.100 -13.366 -9.572 1.00 88.62 91 GLY A N 1
ATOM 697 C CA . GLY A 1 91 ? -3.224 -13.678 -10.995 1.00 88.62 91 GLY A CA 1
ATOM 698 C C . GLY A 1 91 ? -1.966 -14.377 -11.516 1.00 88.62 91 GLY A C 1
ATOM 699 O O . GLY A 1 91 ? -0.854 -13.980 -11.178 1.00 88.62 91 GLY A O 1
ATOM 700 N N . LYS A 1 92 ? -2.128 -15.408 -12.353 1.00 66.44 92 LYS A N 1
ATOM 701 C CA . LYS 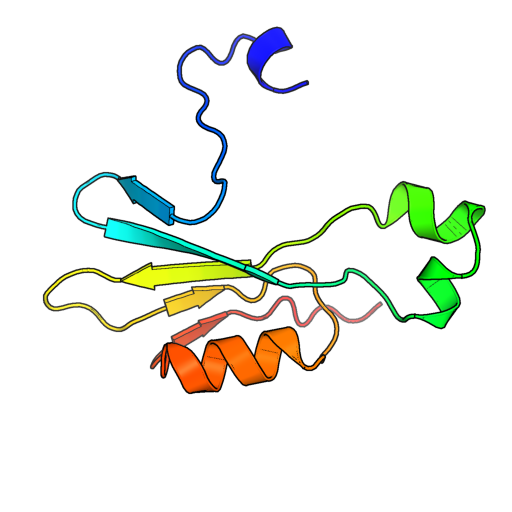A 1 92 ? -1.025 -15.930 -13.172 1.00 66.44 92 LYS A CA 1
ATOM 702 C C . LYS A 1 92 ? -0.909 -15.088 -14.441 1.00 66.44 92 LYS A C 1
ATOM 704 O O . LYS A 1 92 ? -1.921 -14.884 -15.111 1.00 66.44 92 LYS A 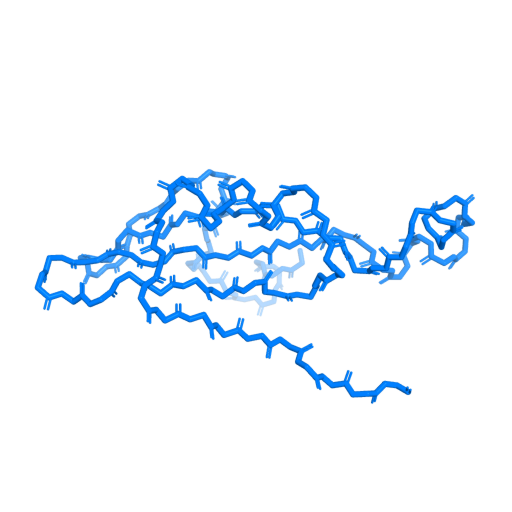O 1
ATOM 709 N N . GLN A 1 93 ? 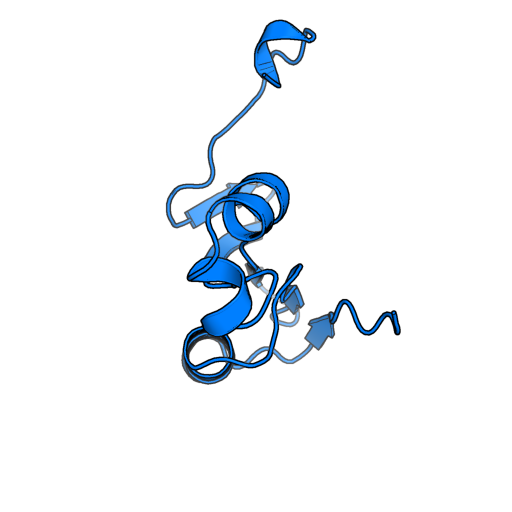0.305 -14.640 -14.752 1.00 52.28 93 GLN A N 1
ATOM 710 C CA . GLN A 1 93 ? 0.707 -14.350 -16.130 1.00 52.28 93 GLN A CA 1
ATOM 711 C C . GLN A 1 93 ? 1.284 -15.621 -16.750 1.00 52.28 93 GLN A C 1
ATOM 713 O O . GLN A 1 93 ? 1.956 -16.372 -16.004 1.00 52.28 93 GLN A O 1
#

Secondary structure (DSSP, 8-state):
--GGGT-SS----SSEEEETTEEEEEE---SS-HHHHTSHHHHHHH----EEEEE-TTS--EEE--S--S-HHHHHHHHHH--SEEE------

Organism: NCBI:txid264453